Protein AF-A0A8X6KPI3-F1 (afdb_monomer_lite)

Organism: Trichonephila clavata (NCBI:txid2740835)

pLDDT: mean 84.25, std 20.78, range [33.62, 98.75]

Structure (mmCIF, N/CA/C/O backbone):
data_AF-A0A8X6KPI3-F1
#
_entry.id   AF-A0A8X6KPI3-F1
#
loop_
_atom_site.group_PDB
_atom_site.id
_atom_site.type_symbol
_atom_site.label_atom_id
_atom_site.label_alt_id
_atom_site.label_comp_id
_atom_site.label_asym_id
_atom_site.label_entity_id
_atom_site.label_seq_id
_atom_site.pdbx_PDB_ins_code
_atom_site.Cartn_x
_atom_site.Cartn_y
_atom_site.Cartn_z
_atom_site.occupancy
_atom_site.B_iso_or_equiv
_atom_site.auth_seq_id
_atom_site.auth_comp_id
_atom_site.auth_asym_id
_atom_site.auth_atom_id
_atom_site.pdbx_PDB_model_num
ATOM 1 N N . MET A 1 1 ? 4.712 2.694 -17.552 1.00 55.19 1 MET A N 1
ATOM 2 C CA . MET A 1 1 ? 3.983 1.913 -16.506 1.00 55.19 1 MET A CA 1
ATOM 3 C C . MET A 1 1 ? 4.615 0.531 -16.492 1.00 55.19 1 MET A C 1
ATOM 5 O O . MET A 1 1 ? 4.951 0.085 -17.579 1.00 55.19 1 MET A O 1
ATOM 9 N N . ILE A 1 2 ? 4.758 -0.143 -15.343 1.00 64.69 2 ILE A N 1
ATOM 10 C CA . ILE A 1 2 ? 5.457 -1.450 -15.260 1.00 64.69 2 ILE A CA 1
ATOM 11 C C . ILE A 1 2 ? 4.928 -2.502 -16.263 1.00 64.69 2 ILE A C 1
ATOM 13 O O . ILE A 1 2 ? 5.660 -3.370 -16.700 1.00 64.69 2 ILE A O 1
ATOM 17 N N . PHE A 1 3 ? 3.681 -2.359 -16.722 1.00 70.19 3 PHE A N 1
ATOM 18 C CA . PHE A 1 3 ? 3.018 -3.250 -17.684 1.00 70.19 3 PHE A CA 1
ATOM 19 C C . PHE A 1 3 ? 3.344 -3.013 -19.167 1.00 70.19 3 PHE A C 1
ATOM 21 O O . PHE A 1 3 ? 2.722 -3.638 -20.020 1.00 70.19 3 PHE A O 1
ATOM 28 N N . ARG A 1 4 ? 4.226 -2.062 -19.496 1.00 71.81 4 ARG A N 1
ATOM 29 C CA . ARG A 1 4 ? 4.525 -1.674 -20.888 1.00 71.81 4 ARG A CA 1
ATOM 30 C C . A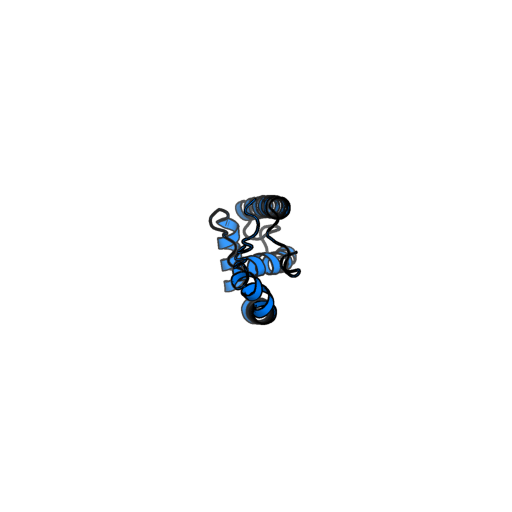RG A 1 4 ? 5.906 -2.114 -21.382 1.00 71.81 4 ARG A C 1
ATOM 32 O O . ARG A 1 4 ? 6.265 -1.719 -22.482 1.00 71.81 4 ARG A O 1
ATOM 39 N N . GLY A 1 5 ? 6.674 -2.859 -20.579 1.00 71.19 5 GLY A N 1
ATOM 40 C CA . GLY A 1 5 ? 8.071 -3.196 -20.905 1.00 71.19 5 GLY A CA 1
ATOM 41 C C . GLY A 1 5 ? 8.973 -1.961 -21.035 1.00 71.19 5 GLY A C 1
ATOM 42 O O . GLY A 1 5 ? 10.007 -1.991 -21.685 1.00 71.19 5 GLY A O 1
ATOM 43 N N . GLU A 1 6 ? 8.550 -0.822 -20.477 1.00 79.50 6 GLU A N 1
ATOM 44 C CA . GLU A 1 6 ? 9.385 0.377 -20.430 1.00 79.50 6 GLU A CA 1
ATOM 45 C C . GLU A 1 6 ? 10.448 0.190 -19.337 1.00 79.50 6 GLU A C 1
ATOM 47 O O . GLU A 1 6 ? 10.098 -0.282 -18.246 1.00 79.50 6 GLU A O 1
ATOM 52 N N . PRO A 1 7 ? 11.700 0.625 -19.563 1.00 80.56 7 PRO A N 1
ATOM 53 C CA . PRO A 1 7 ? 12.724 0.559 -18.534 1.00 80.56 7 PRO A CA 1
ATOM 54 C C . PRO A 1 7 ? 12.322 1.389 -17.300 1.00 80.56 7 PRO A C 1
ATOM 56 O O . PRO A 1 7 ? 11.541 2.347 -17.413 1.00 80.56 7 PRO A O 1
ATOM 59 N N . PRO A 1 8 ? 12.855 1.060 -16.108 1.00 82.44 8 PRO A N 1
ATOM 60 C CA . PRO A 1 8 ? 12.599 1.821 -14.892 1.00 82.44 8 PRO A CA 1
ATOM 61 C C . PRO A 1 8 ? 12.897 3.315 -15.067 1.00 82.44 8 PRO A C 1
ATOM 63 O O . PRO A 1 8 ? 13.972 3.710 -15.509 1.00 82.44 8 PRO A O 1
ATOM 66 N N . ASP A 1 9 ? 11.931 4.151 -14.690 1.00 88.31 9 ASP A N 1
ATOM 67 C CA . ASP A 1 9 ? 12.013 5.606 -14.813 1.00 88.31 9 ASP A CA 1
ATOM 68 C C . ASP A 1 9 ? 12.270 6.240 -13.430 1.00 88.31 9 ASP A C 1
ATOM 70 O O . ASP A 1 9 ? 11.384 6.176 -12.562 1.00 88.31 9 ASP A O 1
ATO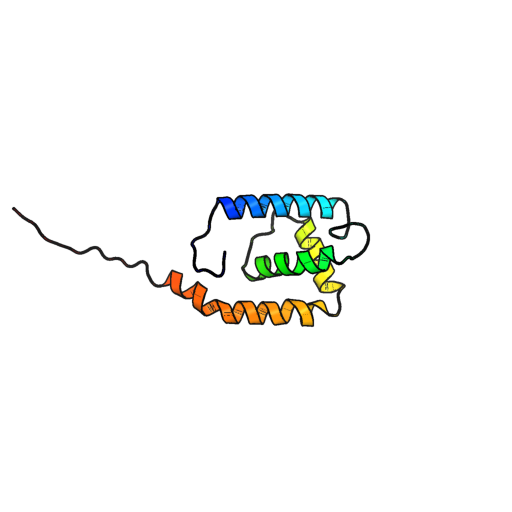M 74 N N . PRO A 1 10 ? 13.434 6.886 -13.211 1.00 90.19 10 PRO A N 1
ATOM 75 C CA . PRO A 1 10 ? 13.787 7.484 -11.922 1.00 90.19 10 PRO A CA 1
ATOM 76 C C . PRO A 1 10 ? 12.807 8.562 -11.442 1.00 90.19 10 PRO A C 1
ATOM 78 O O . PRO A 1 10 ? 12.601 8.723 -10.237 1.00 90.19 10 PRO A O 1
ATOM 81 N N . LEU A 1 11 ? 12.172 9.305 -12.358 1.00 92.38 11 LEU A N 1
ATOM 82 C CA . LEU A 1 11 ? 11.212 10.350 -11.992 1.00 92.38 11 LEU A CA 1
ATOM 83 C C . LEU A 1 11 ? 9.921 9.739 -11.444 1.00 92.38 11 LEU A C 1
ATOM 85 O O . LEU A 1 11 ? 9.373 10.221 -10.448 1.00 92.38 11 LEU A O 1
ATOM 89 N N . LYS A 1 12 ? 9.458 8.640 -12.053 1.00 90.88 12 LYS A N 1
ATOM 90 C CA . LYS A 1 12 ? 8.287 7.896 -11.568 1.00 90.88 12 LYS A CA 1
ATOM 91 C C . LYS A 1 12 ? 8.572 7.241 -10.219 1.00 90.88 12 LYS A C 1
ATOM 93 O O . LYS A 1 12 ? 7.714 7.284 -9.338 1.00 90.88 12 LYS A O 1
ATOM 98 N N . GLU A 1 13 ? 9.774 6.698 -10.032 1.00 91.25 13 GLU A N 1
ATOM 99 C CA . GLU A 1 13 ? 10.198 6.138 -8.746 1.00 91.25 13 GLU A CA 1
ATOM 100 C C . GLU A 1 13 ? 10.236 7.215 -7.651 1.00 91.25 13 GLU A C 1
ATOM 102 O O . GLU A 1 13 ? 9.699 7.008 -6.563 1.00 91.25 13 GLU A O 1
ATOM 107 N N . SER A 1 14 ? 10.810 8.388 -7.937 1.00 94.81 14 SER A N 1
ATOM 108 C CA . SER A 1 14 ? 10.842 9.512 -6.994 1.00 94.81 14 SER A CA 1
ATOM 109 C C . SER A 1 14 ? 9.431 9.964 -6.597 1.00 94.81 14 SER A C 1
ATOM 111 O O . SER A 1 14 ? 9.135 10.101 -5.408 1.00 94.81 14 SER A O 1
ATOM 113 N N . SER A 1 15 ? 8.522 10.104 -7.570 1.00 95.44 15 SER A N 1
ATOM 114 C CA . SER A 1 15 ? 7.119 10.430 -7.293 1.00 95.44 15 SER A CA 1
ATOM 115 C C . SER A 1 15 ? 6.446 9.369 -6.421 1.00 95.44 15 SER A C 1
ATOM 117 O O . SER A 1 15 ? 5.735 9.716 -5.480 1.00 95.44 15 SER A O 1
ATOM 119 N N . TYR A 1 16 ? 6.681 8.085 -6.700 1.00 95.06 16 TYR A N 1
ATOM 120 C CA . TYR A 1 16 ? 6.120 6.991 -5.910 1.00 95.06 16 TYR A CA 1
ATOM 121 C C . TYR A 1 16 ? 6.657 7.004 -4.474 1.00 95.06 16 TYR A C 1
ATOM 123 O O . TYR A 1 16 ? 5.876 6.922 -3.528 1.00 95.06 16 TYR A O 1
ATOM 131 N N . LYS A 1 17 ? 7.968 7.214 -4.288 1.00 96.38 17 LYS A N 1
ATOM 132 C CA . LYS A 1 17 ? 8.589 7.378 -2.964 1.00 96.38 17 LYS A CA 1
ATOM 133 C C . LYS A 1 17 ? 7.963 8.526 -2.172 1.00 96.38 17 LYS A C 1
ATOM 135 O O . LYS A 1 17 ? 7.675 8.339 -0.995 1.00 96.38 17 LYS A O 1
ATOM 140 N N . ASN A 1 18 ? 7.691 9.671 -2.796 1.00 97.56 18 ASN A N 1
ATOM 141 C CA . ASN A 1 18 ? 7.023 10.796 -2.127 1.00 97.56 18 ASN A CA 1
ATOM 142 C C . ASN A 1 18 ? 5.595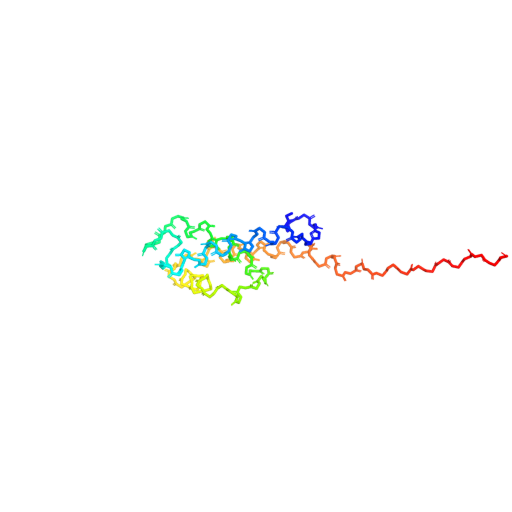 10.439 -1.674 1.00 97.56 18 ASN A C 1
ATOM 144 O O . ASN A 1 18 ? 5.174 10.805 -0.573 1.00 97.56 18 ASN A O 1
ATOM 148 N N . SER A 1 19 ? 4.853 9.678 -2.486 1.00 97.75 19 SER A N 1
ATOM 149 C CA . SER A 1 19 ? 3.541 9.154 -2.088 1.00 97.75 19 SER A CA 1
ATOM 150 C C . SER A 1 19 ? 3.647 8.170 -0.919 1.00 97.75 19 SER A C 1
ATOM 152 O O . SER A 1 19 ? 2.853 8.254 0.018 1.00 97.75 19 SER A O 1
ATOM 154 N N . LEU A 1 20 ? 4.652 7.286 -0.922 1.00 98.19 20 LEU A N 1
ATOM 155 C CA . LEU A 1 20 ? 4.911 6.374 0.196 1.00 98.19 20 LEU A CA 1
ATOM 156 C C . LEU A 1 20 ? 5.270 7.125 1.480 1.00 98.19 20 LEU A C 1
ATOM 158 O O . LEU A 1 20 ? 4.768 6.757 2.532 1.00 98.19 20 LEU A O 1
ATOM 162 N N . MET A 1 21 ? 6.059 8.202 1.413 1.00 98.25 21 MET A N 1
ATOM 163 C CA . MET A 1 21 ? 6.344 9.039 2.590 1.00 98.25 21 MET A CA 1
ATOM 164 C C . MET A 1 21 ? 5.066 9.650 3.179 1.00 98.25 21 MET A C 1
ATOM 166 O O . MET A 1 21 ? 4.907 9.700 4.395 1.00 98.25 21 MET A O 1
ATOM 170 N N . SER A 1 22 ? 4.132 10.076 2.324 1.00 97.88 22 SER A N 1
ATOM 171 C CA . SER A 1 22 ? 2.850 10.637 2.772 1.00 97.88 22 SER A CA 1
ATOM 172 C C . SER A 1 22 ? 1.976 9.584 3.469 1.00 97.88 22 SER A C 1
ATOM 174 O O . SER A 1 22 ? 1.371 9.852 4.511 1.00 97.88 22 SER A O 1
ATOM 176 N N . LEU A 1 23 ? 1.930 8.366 2.919 1.00 98.44 23 LEU A N 1
ATOM 177 C CA . LEU A 1 23 ? 1.230 7.235 3.533 1.00 98.44 23 LEU A CA 1
ATOM 178 C C . LEU A 1 23 ? 1.892 6.803 4.848 1.00 98.44 23 LEU A C 1
ATOM 180 O O . LEU A 1 23 ? 1.196 6.595 5.837 1.00 98.44 23 LEU A O 1
ATOM 184 N N . GLU A 1 24 ? 3.221 6.712 4.872 1.00 98.56 24 GLU A N 1
ATOM 185 C CA . GLU A 1 24 ? 4.006 6.379 6.062 1.00 98.56 24 GLU A CA 1
ATOM 186 C C . GLU A 1 24 ? 3.709 7.350 7.208 1.00 98.56 24 GLU A C 1
ATOM 188 O O . GLU A 1 24 ? 3.401 6.906 8.309 1.00 98.56 24 GLU A O 1
ATOM 193 N N . HIS A 1 25 ? 3.689 8.660 6.938 1.00 98.00 25 HIS A N 1
ATOM 194 C CA . HIS A 1 25 ? 3.333 9.668 7.940 1.00 98.00 25 HIS A CA 1
ATOM 195 C C . HIS A 1 25 ? 1.873 9.552 8.417 1.00 98.00 25 HIS A C 1
ATOM 197 O O . HIS A 1 25 ? 1.574 9.702 9.601 1.00 98.00 25 HIS A O 1
ATOM 203 N N . SER A 1 26 ? 0.943 9.232 7.514 1.00 97.56 26 SER A N 1
ATOM 204 C CA . SER A 1 26 ? -0.464 9.015 7.886 1.00 97.56 26 SER A CA 1
ATOM 205 C C . SER A 1 26 ? -0.623 7.817 8.835 1.00 97.56 26 SER A C 1
ATOM 207 O O . SER A 1 26 ? -1.398 7.886 9.793 1.00 97.56 26 SER A O 1
ATOM 209 N N . LEU A 1 27 ? 0.145 6.748 8.592 1.00 98.56 27 LEU A N 1
ATOM 210 C CA . LEU A 1 27 ? 0.151 5.505 9.372 1.00 98.56 27 LEU A CA 1
ATOM 211 C C . LEU A 1 27 ? 1.000 5.570 10.651 1.00 98.56 27 LEU A C 1
ATOM 213 O O . LEU A 1 27 ? 0.819 4.756 11.552 1.00 98.56 27 LEU A O 1
ATOM 217 N N . GLU A 1 28 ? 1.908 6.536 10.752 1.00 98.25 28 GLU A N 1
ATOM 218 C CA . GLU A 1 28 ? 2.583 6.883 12.005 1.00 98.25 28 GLU A CA 1
ATOM 219 C C . GLU A 1 28 ? 1.576 7.453 13.017 1.00 98.25 28 GLU A C 1
ATOM 221 O O . GLU A 1 28 ? 1.581 7.097 14.196 1.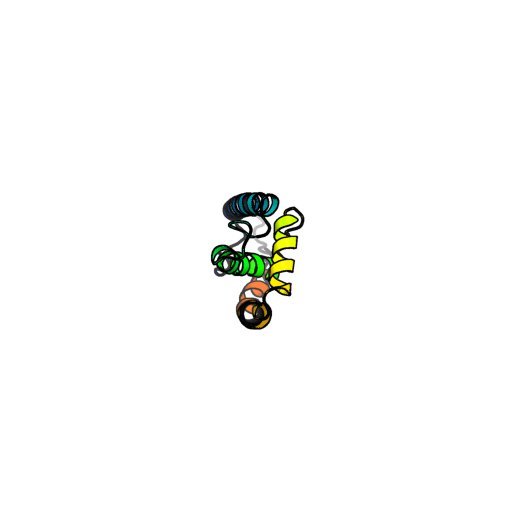00 98.25 28 GLU A O 1
ATOM 226 N N . MET A 1 29 ? 0.668 8.309 12.543 1.00 97.38 29 MET A N 1
ATOM 227 C CA . MET A 1 29 ? -0.327 8.984 13.380 1.00 97.38 29 MET A CA 1
ATOM 228 C C . MET A 1 29 ? -1.551 8.115 13.693 1.00 97.38 29 MET A C 1
ATOM 230 O O . MET A 1 29 ? -2.234 8.339 14.696 1.00 97.38 29 MET A O 1
ATOM 234 N N . ASN A 1 30 ? -1.874 7.156 12.823 1.00 97.69 30 ASN A N 1
ATOM 235 C CA . ASN A 1 30 ? -3.115 6.395 12.878 1.00 97.69 30 ASN A CA 1
ATOM 236 C C . ASN A 1 30 ? -2.917 4.923 12.494 1.00 97.69 30 ASN A C 1
ATOM 238 O O . ASN A 1 30 ? -2.101 4.606 11.638 1.00 97.69 30 ASN A O 1
ATOM 242 N N . PRO A 1 31 ? -3.717 3.996 13.047 1.00 97.38 31 PRO A N 1
ATOM 243 C CA . PRO A 1 31 ? -3.629 2.585 12.677 1.00 97.38 31 PRO A CA 1
ATOM 244 C C . PRO A 1 31 ? -4.081 2.282 11.234 1.00 97.38 31 PRO A C 1
ATOM 246 O O . PRO A 1 31 ? -3.697 1.247 10.691 1.00 97.38 31 PRO A O 1
ATOM 249 N N . TYR A 1 32 ? -4.883 3.145 10.616 1.00 98.50 32 TYR A N 1
ATOM 250 C CA . TYR A 1 32 ? -5.375 2.986 9.248 1.00 98.50 32 TYR A CA 1
ATOM 251 C C . TYR A 1 32 ? -5.106 4.250 8.438 1.00 98.50 32 TYR A C 1
ATOM 253 O O . TYR A 1 32 ? -4.902 5.329 8.999 1.00 98.50 32 TYR A O 1
ATOM 261 N N . ALA A 1 33 ? -5.136 4.126 7.113 1.00 97.69 33 ALA A N 1
ATOM 262 C CA . ALA A 1 33 ? -4.691 5.166 6.188 1.00 97.69 33 ALA A CA 1
ATOM 263 C C . ALA A 1 33 ? -5.439 6.502 6.350 1.00 97.69 33 ALA A C 1
ATOM 265 O O . ALA A 1 33 ? -4.882 7.557 6.057 1.00 97.69 33 ALA A O 1
ATOM 266 N N . ALA A 1 34 ? -6.687 6.463 6.828 1.00 97.00 34 ALA A N 1
ATOM 267 C CA . ALA A 1 34 ? -7.542 7.636 7.006 1.00 97.00 34 ALA A CA 1
ATOM 268 C C . ALA A 1 34 ? -8.040 7.830 8.453 1.00 97.00 34 ALA A C 1
ATOM 270 O O . ALA A 1 34 ? -9.029 8.529 8.673 1.00 97.00 34 ALA A O 1
ATOM 271 N N . GLY A 1 35 ? -7.388 7.218 9.451 1.00 96.94 35 GLY A N 1
ATOM 272 C CA . GLY A 1 35 ? -7.715 7.443 10.860 1.00 96.94 35 GLY A CA 1
ATOM 273 C C . GLY A 1 35 ? -7.733 6.185 11.726 1.00 96.94 35 GLY A C 1
ATOM 274 O O . GLY A 1 35 ? -7.044 5.199 11.482 1.00 96.94 35 GLY A O 1
ATOM 275 N N . LYS A 1 36 ? -8.536 6.223 12.792 1.00 97.94 36 LYS A N 1
ATOM 276 C CA . LYS A 1 36 ? -8.581 5.162 13.816 1.00 97.94 36 LYS A CA 1
ATOM 277 C C . LYS A 1 36 ? -9.336 3.902 13.396 1.00 97.94 36 LYS A C 1
ATOM 279 O O . LYS A 1 36 ? -9.238 2.889 14.084 1.00 97.94 36 LYS A O 1
ATOM 284 N N . HIS A 1 37 ? -10.083 3.960 12.301 1.00 97.81 37 HIS A N 1
ATOM 285 C CA . HIS A 1 37 ? -10.942 2.877 11.837 1.00 97.81 37 HIS A CA 1
ATOM 286 C C . HIS A 1 37 ? -10.609 2.510 10.397 1.00 97.81 37 HIS A C 1
ATOM 288 O O . HIS A 1 37 ? -10.186 3.368 9.626 1.00 97.81 37 HIS A O 1
ATOM 294 N N . LEU A 1 38 ? -10.837 1.244 10.055 1.00 98.00 38 LEU A N 1
ATOM 295 C CA . LEU A 1 38 ? -10.718 0.736 8.697 1.00 98.00 38 LEU A CA 1
ATOM 296 C C . LEU A 1 38 ? -11.709 1.455 7.772 1.00 98.00 38 LEU A C 1
ATOM 298 O O . LEU A 1 38 ? -12.889 1.591 8.104 1.00 98.00 38 LEU A O 1
ATOM 302 N N . THR A 1 39 ? -11.246 1.886 6.600 1.00 98.12 39 THR A N 1
ATOM 303 C CA . THR A 1 39 ? -12.069 2.602 5.615 1.00 98.12 39 THR A CA 1
ATOM 304 C C . THR A 1 39 ? -11.840 2.099 4.190 1.00 98.12 39 THR A C 1
ATOM 306 O O . THR A 1 39 ? -10.971 1.272 3.923 1.00 98.12 39 THR A O 1
ATOM 309 N N . LEU A 1 40 ? -12.586 2.661 3.231 1.00 98.00 40 LEU A N 1
ATOM 310 C CA . LEU A 1 40 ? -12.352 2.426 1.805 1.00 98.00 40 LEU A CA 1
ATOM 311 C C . LEU A 1 40 ? -10.953 2.864 1.337 1.00 98.00 40 LEU A C 1
ATOM 313 O O . LEU A 1 40 ? -10.430 2.296 0.378 1.00 98.00 40 LEU A O 1
ATOM 317 N N . ALA A 1 41 ? -10.329 3.827 2.025 1.00 98.06 41 ALA A N 1
ATOM 318 C CA . ALA A 1 41 ? -8.966 4.245 1.714 1.00 98.06 41 ALA A CA 1
ATOM 319 C C . ALA A 1 41 ? -7.978 3.085 1.894 1.00 98.06 41 ALA A C 1
ATOM 321 O O . ALA A 1 41 ? -7.134 2.864 1.029 1.00 98.06 41 ALA A O 1
ATOM 322 N N . ASP A 1 42 ? -8.131 2.291 2.957 1.00 98.44 42 ASP A N 1
ATOM 323 C CA . ASP A 1 42 ? -7.260 1.150 3.228 1.00 98.44 42 ASP A CA 1
ATOM 324 C C . ASP A 1 42 ? -7.368 0.083 2.139 1.00 98.44 42 ASP A C 1
ATOM 326 O O . ASP A 1 42 ? -6.350 -0.379 1.628 1.00 98.44 42 ASP A O 1
ATOM 330 N N . PHE A 1 43 ? -8.592 -0.255 1.723 1.00 97.81 43 PHE A N 1
ATOM 331 C CA . PHE A 1 43 ? -8.824 -1.231 0.655 1.00 97.81 43 PHE A CA 1
ATOM 332 C C . PHE A 1 43 ? -8.240 -0.778 -0.690 1.00 97.81 43 PHE A C 1
ATOM 334 O O . PHE A 1 43 ? -7.631 -1.572 -1.402 1.00 97.81 43 PHE A O 1
ATOM 341 N N . SER A 1 44 ? -8.381 0.506 -1.028 1.00 97.94 44 SER A N 1
ATOM 342 C CA . SER A 1 44 ? -7.829 1.064 -2.268 1.00 97.94 44 SER A CA 1
ATOM 343 C C . SER A 1 44 ? -6.295 1.062 -2.267 1.00 97.94 44 SER A C 1
ATOM 345 O O . SER A 1 44 ? -5.643 0.651 -3.232 1.00 97.94 44 SER A O 1
ATOM 347 N N . ILE A 1 45 ? -5.690 1.487 -1.158 1.00 98.25 45 ILE A N 1
ATOM 348 C CA . ILE A 1 45 ? -4.236 1.620 -1.051 1.00 98.25 45 ILE A CA 1
ATOM 349 C C . ILE A 1 45 ? -3.575 0.242 -0.925 1.00 98.25 45 ILE A C 1
ATOM 351 O O . ILE A 1 45 ? -2.525 0.020 -1.529 1.00 98.25 45 ILE A O 1
ATOM 355 N N . VAL A 1 46 ? -4.178 -0.713 -0.204 1.00 97.88 46 VAL A N 1
ATOM 356 C CA . VAL A 1 46 ? -3.551 -2.024 0.034 1.00 97.88 46 VAL A CA 1
ATOM 357 C C . VAL A 1 46 ? -3.411 -2.833 -1.250 1.00 97.88 46 VAL A C 1
ATOM 359 O O . VAL A 1 46 ? -2.410 -3.529 -1.409 1.00 97.88 46 VAL A O 1
ATOM 362 N N . ALA A 1 47 ? -4.333 -2.683 -2.204 1.00 96.25 47 ALA A N 1
ATOM 363 C CA . ALA A 1 47 ? -4.205 -3.278 -3.533 1.00 96.25 47 ALA A CA 1
ATOM 364 C C . ALA A 1 47 ? -2.931 -2.789 -4.250 1.00 96.25 47 ALA A C 1
ATOM 366 O O . ALA A 1 47 ? -2.173 -3.585 -4.799 1.00 96.25 47 ALA A O 1
ATOM 367 N N . ASN A 1 48 ? -2.630 -1.489 -4.163 1.00 95.19 48 ASN A N 1
ATOM 368 C CA . ASN A 1 48 ? -1.436 -0.897 -4.776 1.00 95.19 48 ASN A CA 1
ATOM 369 C C . ASN A 1 48 ? -0.139 -1.293 -4.053 1.00 95.19 48 ASN A C 1
ATOM 371 O O . ASN A 1 48 ? 0.855 -1.628 -4.696 1.00 95.19 48 ASN A O 1
ATOM 375 N N . ILE A 1 49 ? -0.134 -1.269 -2.717 1.00 97.81 49 ILE A N 1
ATOM 376 C CA . ILE A 1 49 ? 1.052 -1.626 -1.923 1.00 97.81 49 ILE A CA 1
ATOM 377 C C . ILE A 1 49 ? 1.366 -3.122 -2.039 1.00 97.81 49 ILE A C 1
ATOM 379 O O . ILE A 1 49 ? 2.526 -3.487 -2.209 1.00 97.81 49 ILE A O 1
ATOM 383 N N . SER A 1 50 ? 0.348 -3.987 -2.005 1.00 96.62 50 SER A N 1
ATOM 384 C CA . SER A 1 50 ? 0.540 -5.433 -2.187 1.00 96.62 50 SER A CA 1
ATOM 385 C C . SER A 1 50 ? 1.015 -5.782 -3.595 1.00 96.62 50 SER A C 1
ATOM 387 O O . SER A 1 50 ? 1.870 -6.651 -3.734 1.00 96.62 50 SER A O 1
ATOM 389 N N . LEU A 1 51 ? 0.556 -5.069 -4.630 1.00 93.88 51 LEU A N 1
ATOM 390 C CA . LEU A 1 51 ? 1.099 -5.208 -5.981 1.00 93.88 51 LEU A CA 1
ATOM 391 C C . LEU A 1 51 ? 2.601 -4.902 -6.015 1.00 93.88 51 LEU A C 1
ATOM 393 O O . LEU A 1 51 ? 3.380 -5.709 -6.514 1.00 93.88 51 LEU A O 1
ATOM 397 N N . ALA A 1 52 ? 3.025 -3.773 -5.448 1.00 93.44 52 ALA A N 1
ATOM 398 C CA . ALA A 1 52 ? 4.442 -3.427 -5.376 1.00 93.44 52 ALA A CA 1
ATOM 399 C C . ALA A 1 52 ? 5.256 -4.457 -4.561 1.00 93.44 52 ALA A C 1
ATOM 401 O O . ALA A 1 52 ? 6.348 -4.838 -4.978 1.00 93.44 52 ALA A O 1
ATOM 402 N N . GLU A 1 53 ? 4.712 -4.970 -3.451 1.00 94.38 53 GLU A N 1
ATOM 403 C CA . GLU A 1 53 ? 5.321 -6.057 -2.666 1.00 94.38 53 GLU A CA 1
ATOM 404 C C . GLU A 1 53 ? 5.462 -7.346 -3.493 1.00 94.38 53 GLU A C 1
ATOM 406 O O . GLU A 1 53 ? 6.516 -7.980 -3.475 1.00 94.38 53 GLU A O 1
ATOM 411 N N . ALA A 1 54 ? 4.444 -7.711 -4.277 1.00 91.38 54 ALA A N 1
ATOM 412 C CA . ALA A 1 54 ? 4.482 -8.888 -5.140 1.00 91.38 54 ALA A CA 1
ATOM 413 C C . ALA A 1 54 ? 5.570 -8.786 -6.222 1.00 91.38 54 ALA A C 1
ATOM 415 O O . ALA A 1 54 ? 6.115 -9.815 -6.623 1.00 91.38 54 ALA A O 1
ATOM 416 N N . TYR A 1 55 ? 5.932 -7.575 -6.650 1.00 87.44 55 TYR A N 1
ATOM 417 C CA . TYR A 1 55 ? 7.067 -7.298 -7.540 1.00 87.44 55 TYR A CA 1
ATOM 418 C C . TYR A 1 55 ? 8.360 -6.929 -6.785 1.00 87.44 55 TYR A C 1
ATOM 420 O O . TYR A 1 55 ? 9.263 -6.326 -7.356 1.00 87.44 55 TYR A O 1
ATOM 428 N N . ASN A 1 56 ? 8.483 -7.335 -5.517 1.00 89.00 56 ASN A N 1
ATOM 429 C CA . ASN A 1 56 ? 9.685 -7.196 -4.688 1.00 89.00 56 ASN A CA 1
ATOM 430 C C . ASN A 1 56 ? 10.141 -5.744 -4.438 1.00 89.00 56 ASN A C 1
ATOM 432 O O . ASN A 1 56 ? 11.328 -5.501 -4.206 1.00 89.00 56 ASN A O 1
ATOM 436 N N . TYR A 1 57 ? 9.228 -4.766 -4.449 1.00 92.25 57 TYR A N 1
ATOM 437 C CA . TYR A 1 57 ? 9.577 -3.400 -4.059 1.00 92.25 57 TYR A CA 1
ATOM 438 C C . TYR A 1 57 ? 10.042 -3.351 -2.595 1.00 92.25 57 TYR A C 1
ATOM 440 O O . TYR A 1 57 ? 9.422 -3.924 -1.695 1.00 92.25 57 TYR A O 1
ATOM 448 N N . ASN A 1 58 ? 11.143 -2.644 -2.339 1.00 93.44 58 ASN A N 1
ATOM 449 C CA . ASN A 1 58 ? 11.758 -2.599 -1.019 1.00 93.44 58 ASN A CA 1
ATOM 450 C C . ASN A 1 58 ? 11.092 -1.555 -0.106 1.00 93.44 58 ASN A C 1
ATOM 452 O O . ASN A 1 58 ? 11.358 -0.356 -0.203 1.00 93.44 58 ASN A O 1
ATOM 456 N N . PHE A 1 59 ? 10.292 -2.029 0.852 1.00 96.75 59 PHE A N 1
ATOM 457 C CA . PHE A 1 59 ? 9.636 -1.195 1.864 1.00 96.75 59 PHE A CA 1
ATOM 458 C C . PHE A 1 59 ? 10.422 -1.030 3.173 1.00 96.75 59 PHE A C 1
ATOM 460 O O . PHE A 1 59 ? 9.875 -0.521 4.147 1.00 96.75 59 PHE A O 1
ATOM 467 N N . LYS A 1 60 ? 11.706 -1.414 3.238 1.00 95.62 60 LYS A N 1
ATOM 468 C CA . LYS A 1 60 ? 12.507 -1.367 4.481 1.00 95.62 60 LYS A CA 1
ATOM 469 C C . LYS A 1 60 ? 12.507 0.007 5.166 1.00 95.62 60 LYS A C 1
ATOM 471 O O . LYS A 1 60 ? 12.598 0.075 6.388 1.00 95.62 60 LYS A O 1
ATOM 476 N N . HIS A 1 61 ? 12.401 1.085 4.392 1.00 96.62 61 HIS A N 1
ATOM 477 C CA . HIS A 1 61 ? 12.368 2.463 4.893 1.00 96.62 61 HIS A CA 1
ATOM 478 C C . HIS A 1 61 ? 10.971 2.944 5.328 1.00 96.62 61 HIS A C 1
ATOM 480 O O . HIS A 1 61 ? 10.843 4.085 5.756 1.00 96.62 61 HIS A O 1
ATOM 486 N N . PHE A 1 62 ? 9.949 2.089 5.236 1.00 98.38 62 PHE A N 1
ATOM 487 C CA . PHE A 1 62 ? 8.548 2.404 5.523 1.00 98.38 62 PHE A CA 1
ATOM 488 C C . PHE A 1 62 ? 7.947 1.398 6.531 1.00 98.38 62 PHE A C 1
ATOM 490 O O . PHE A 1 62 ? 7.121 0.546 6.174 1.00 98.38 62 PHE A O 1
ATOM 497 N N . PRO A 1 63 ? 8.422 1.399 7.792 1.00 98.44 63 PRO A N 1
ATOM 498 C CA . PRO A 1 63 ? 8.006 0.426 8.800 1.00 98.44 63 PRO A CA 1
ATOM 499 C C . PRO A 1 63 ? 6.512 0.486 9.149 1.00 98.44 63 PRO A C 1
ATOM 501 O O . PRO A 1 63 ? 5.926 -0.568 9.422 1.00 98.44 63 PRO A O 1
ATOM 504 N N . ASN A 1 64 ? 5.878 1.663 9.120 1.00 98.62 64 ASN A N 1
ATOM 505 C CA . ASN A 1 64 ? 4.451 1.792 9.414 1.00 98.62 64 ASN A CA 1
ATOM 506 C C . ASN A 1 64 ? 3.602 1.201 8.286 1.00 98.62 64 ASN A C 1
ATOM 508 O O . ASN A 1 64 ? 2.665 0.454 8.574 1.00 98.62 64 ASN A O 1
ATOM 512 N N . ILE A 1 65 ? 3.989 1.407 7.021 1.00 98.75 65 ILE A N 1
ATOM 513 C CA . ILE A 1 65 ? 3.384 0.714 5.871 1.00 98.75 65 ILE A CA 1
ATOM 514 C C . ILE A 1 65 ? 3.505 -0.805 6.027 1.00 98.75 65 ILE A C 1
ATOM 516 O O . ILE A 1 65 ? 2.510 -1.512 5.876 1.00 98.75 65 ILE A O 1
ATOM 520 N N . MET A 1 66 ? 4.6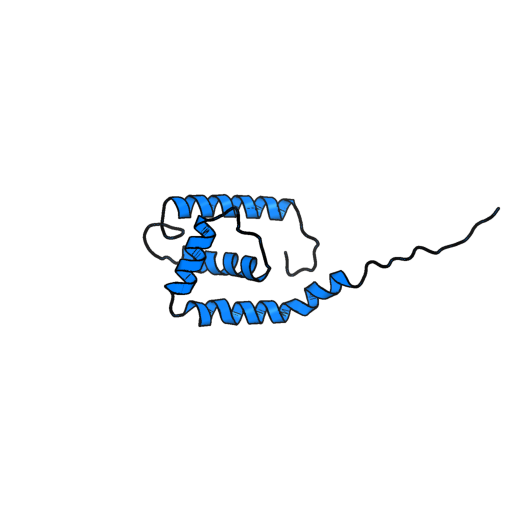86 -1.331 6.374 1.00 98.44 66 MET A N 1
ATOM 521 C CA . MET A 1 66 ? 4.863 -2.780 6.562 1.00 98.44 66 MET A CA 1
ATOM 522 C C . MET A 1 66 ? 4.000 -3.335 7.706 1.00 98.44 66 MET A C 1
ATOM 524 O O . MET A 1 66 ? 3.456 -4.438 7.607 1.00 98.44 66 MET A O 1
ATOM 528 N N . SER A 1 67 ? 3.872 -2.588 8.804 1.00 98.38 67 SER A N 1
ATOM 529 C CA . SER A 1 67 ? 3.025 -2.962 9.941 1.00 98.38 67 SER A CA 1
ATOM 530 C C . SER A 1 67 ? 1.541 -2.964 9.566 1.00 98.38 67 SER A C 1
ATOM 532 O O . SER A 1 67 ? 0.835 -3.938 9.832 1.00 98.38 67 SER A O 1
ATOM 534 N N . TRP A 1 68 ? 1.085 -1.914 8.882 1.00 98.62 68 TRP A N 1
ATOM 535 C CA . TRP A 1 68 ? -0.278 -1.774 8.375 1.00 98.62 68 TRP A CA 1
ATOM 536 C C . TRP A 1 68 ? -0.629 -2.853 7.343 1.00 98.62 68 TRP A C 1
ATOM 538 O O . TRP A 1 68 ? -1.677 -3.485 7.455 1.00 98.62 68 TRP A O 1
ATOM 548 N N . LEU A 1 69 ? 0.269 -3.161 6.403 1.00 98.38 69 LEU A N 1
ATOM 549 C CA . LEU A 1 69 ? 0.061 -4.229 5.423 1.00 98.38 69 LEU A CA 1
ATOM 550 C C . LEU A 1 69 ? -0.120 -5.590 6.109 1.00 98.38 69 LEU A C 1
ATOM 552 O O . LEU A 1 69 ? -1.035 -6.341 5.773 1.00 98.38 69 LEU A O 1
ATOM 556 N N . ARG A 1 70 ? 0.719 -5.900 7.107 1.00 98.12 70 ARG A N 1
ATOM 557 C CA . ARG A 1 70 ? 0.599 -7.131 7.904 1.00 98.12 70 ARG A CA 1
ATOM 558 C C . ARG A 1 70 ? -0.714 -7.174 8.681 1.00 98.12 70 ARG A C 1
ATOM 560 O O . ARG A 1 70 ? -1.355 -8.220 8.715 1.00 98.12 70 ARG A O 1
ATOM 567 N N . ARG A 1 71 ? -1.115 -6.044 9.271 1.00 98.00 71 ARG A N 1
ATOM 568 C CA . ARG A 1 71 ? -2.396 -5.900 9.968 1.00 98.00 71 ARG A CA 1
ATOM 569 C C . ARG A 1 71 ? -3.549 -6.259 9.037 1.00 98.00 71 ARG A C 1
ATOM 571 O O . ARG A 1 71 ? -4.292 -7.181 9.357 1.00 98.00 71 ARG A O 1
ATOM 578 N N . LEU A 1 72 ? -3.642 -5.622 7.870 1.00 98.12 72 LEU A N 1
ATOM 579 C CA . LEU A 1 72 ? -4.724 -5.879 6.915 1.00 98.12 72 LEU A CA 1
ATOM 580 C C . LEU A 1 72 ? -4.745 -7.330 6.423 1.00 98.12 72 LEU A C 1
ATOM 582 O O . LEU A 1 72 ? -5.818 -7.921 6.347 1.00 98.12 72 LEU A O 1
ATOM 586 N N . LYS A 1 73 ? -3.576 -7.934 6.166 1.00 97.44 73 LYS A N 1
ATOM 587 C CA . LYS A 1 73 ? -3.459 -9.366 5.834 1.00 97.44 73 LYS A CA 1
ATOM 588 C C . LYS A 1 73 ? -4.032 -10.280 6.923 1.00 97.44 73 LYS A C 1
ATOM 590 O O . LYS A 1 73 ? -4.575 -11.330 6.601 1.00 97.44 73 LYS A O 1
ATOM 595 N N . SER A 1 74 ? -3.888 -9.902 8.196 1.00 97.19 74 SER A N 1
ATOM 596 C CA . SER A 1 74 ? -4.339 -10.706 9.341 1.00 97.19 74 SER A CA 1
ATOM 597 C C . SER A 1 74 ? -5.780 -10.438 9.782 1.00 97.19 74 SER A C 1
ATOM 599 O O . SER A 1 74 ? -6.479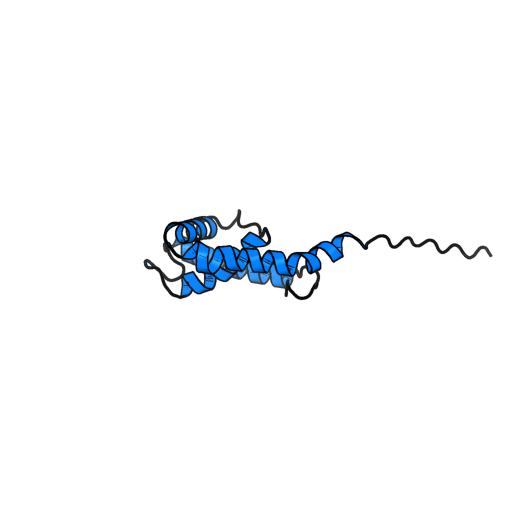 -11.369 10.170 1.00 97.19 74 SER A O 1
ATOM 601 N N . GLU A 1 75 ? -6.226 -9.182 9.750 1.00 96.25 75 GLU A N 1
ATOM 602 C CA . GLU A 1 75 ? -7.527 -8.765 10.286 1.00 96.25 75 GLU A CA 1
ATOM 603 C C . GLU A 1 75 ? -8.668 -8.999 9.297 1.00 96.25 75 GLU A C 1
ATOM 605 O O . GLU A 1 75 ? -9.802 -9.227 9.714 1.00 96.25 75 GLU A O 1
ATOM 610 N N . LEU A 1 76 ? -8.392 -8.930 7.991 1.00 96.50 76 LEU A N 1
ATOM 611 C CA . LEU A 1 76 ? -9.407 -9.070 6.955 1.00 96.50 76 LEU A CA 1
ATOM 612 C C . LEU A 1 76 ? -9.544 -10.550 6.564 1.00 96.50 76 LEU A C 1
ATOM 614 O O . LEU A 1 76 ? -8.708 -11.055 5.810 1.00 96.50 76 LEU A O 1
ATOM 618 N N . PRO A 1 77 ? -10.612 -11.254 6.987 1.00 96.94 77 PRO A N 1
ATOM 619 C CA . PRO A 1 77 ? -10.753 -12.690 6.729 1.00 96.94 77 PRO A CA 1
ATOM 620 C C . PRO A 1 77 ? -10.821 -13.020 5.230 1.00 96.94 77 PRO A C 1
ATOM 622 O O . PRO A 1 77 ? -10.465 -14.118 4.815 1.00 96.94 77 PRO A O 1
ATOM 625 N N . PHE A 1 78 ? -11.241 -12.053 4.412 1.00 95.88 78 PHE A N 1
ATOM 626 C CA . PHE A 1 78 ? -11.364 -12.173 2.962 1.00 95.88 78 PHE A CA 1
ATOM 627 C C . PHE A 1 78 ? -10.115 -11.725 2.186 1.00 95.88 78 PHE A C 1
ATOM 629 O O . PHE A 1 78 ? -10.092 -11.883 0.968 1.00 95.88 78 PHE A O 1
ATOM 636 N N . TYR A 1 79 ? -9.074 -11.175 2.834 1.00 97.50 79 TYR A N 1
ATOM 637 C CA . TYR A 1 79 ? -7.908 -10.596 2.139 1.00 97.50 79 TYR A CA 1
ATOM 638 C C . TYR A 1 79 ? -7.284 -11.561 1.134 1.00 97.50 79 TYR A C 1
ATOM 640 O O . TYR A 1 79 ? -6.979 -11.195 -0.003 1.00 97.50 79 TYR A O 1
ATOM 648 N N . ARG A 1 80 ? -7.115 -12.814 1.563 1.00 96.94 80 ARG A N 1
ATOM 649 C CA . ARG A 1 80 ? -6.501 -13.850 0.742 1.00 96.94 80 ARG A CA 1
ATOM 650 C C . ARG A 1 80 ? -7.313 -14.135 -0.520 1.00 96.94 80 ARG A C 1
ATOM 652 O O . ARG A 1 80 ? -6.743 -14.266 -1.597 1.00 96.94 80 ARG A O 1
ATOM 659 N N . GLU A 1 81 ? -8.631 -14.225 -0.380 1.00 96.81 81 GLU A N 1
ATOM 660 C CA . GLU A 1 81 ? -9.542 -14.543 -1.479 1.00 96.81 81 GLU A CA 1
ATOM 661 C C . GLU A 1 81 ? -9.638 -13.400 -2.489 1.00 96.81 81 GLU A C 1
ATOM 663 O O . GLU A 1 81 ? -9.535 -13.640 -3.688 1.00 96.81 81 GLU A O 1
ATOM 668 N N . ILE A 1 82 ? -9.798 -12.161 -2.015 1.00 95.31 82 ILE A N 1
ATOM 669 C CA . ILE A 1 82 ? -10.125 -11.037 -2.903 1.00 95.31 82 ILE A CA 1
ATOM 670 C C . ILE A 1 82 ? -8.904 -10.258 -3.396 1.00 95.31 82 ILE A C 1
ATOM 672 O O . ILE A 1 82 ? -9.003 -9.576 -4.412 1.00 95.31 82 ILE A O 1
ATOM 676 N N . ASN A 1 83 ? -7.771 -10.328 -2.689 1.00 96.00 83 ASN A N 1
ATOM 677 C CA . ASN A 1 83 ? -6.570 -9.566 -3.031 1.00 96.00 83 ASN A CA 1
ATOM 678 C C . ASN A 1 83 ? -5.369 -10.476 -3.309 1.00 96.00 83 ASN A C 1
ATOM 680 O O . ASN A 1 83 ? -4.804 -10.405 -4.393 1.00 96.00 83 ASN A O 1
ATOM 684 N N . GLU A 1 84 ? -4.984 -11.355 -2.377 1.00 95.56 84 GLU A N 1
ATOM 685 C CA . GLU A 1 84 ? -3.742 -12.139 -2.510 1.00 95.56 84 GLU A CA 1
ATOM 686 C C . GLU A 1 84 ? -3.779 -13.137 -3.678 1.00 95.56 84 GLU A C 1
ATOM 688 O O . GLU A 1 84 ? -2.885 -13.126 -4.521 1.00 95.56 84 GLU A O 1
ATOM 693 N N . ILE A 1 85 ? -4.808 -13.988 -3.761 1.00 95.94 85 ILE A N 1
ATOM 694 C CA . ILE A 1 85 ? -4.913 -15.002 -4.822 1.00 95.94 85 ILE A CA 1
ATOM 695 C C . ILE A 1 85 ? -5.011 -14.350 -6.213 1.00 95.94 85 ILE A C 1
ATOM 697 O O . ILE A 1 85 ? -4.205 -14.714 -7.075 1.00 95.94 85 ILE A O 1
ATOM 701 N N . PRO A 1 86 ? -5.911 -13.374 -6.459 1.00 94.81 86 PRO A N 1
ATOM 702 C CA . PRO A 1 86 ? -5.991 -12.703 -7.755 1.00 94.81 86 PRO A CA 1
ATOM 703 C C . PRO A 1 86 ? -4.707 -11.956 -8.116 1.00 94.81 86 PRO A C 1
ATOM 705 O O . PRO A 1 86 ? -4.296 -11.977 -9.274 1.00 94.81 86 PRO A O 1
ATOM 708 N N . LEU A 1 87 ? -4.025 -11.347 -7.140 1.00 94.12 87 LEU A N 1
ATOM 709 C CA . LEU A 1 87 ? -2.742 -10.687 -7.369 1.00 94.12 87 LEU A CA 1
ATOM 710 C C . LEU A 1 87 ? -1.650 -11.680 -7.784 1.00 94.12 87 LEU A C 1
ATOM 712 O O . LEU A 1 87 ? -0.882 -11.396 -8.701 1.00 94.12 87 LEU A O 1
ATOM 716 N N . MET A 1 88 ? -1.578 -12.851 -7.148 1.00 92.69 88 MET A N 1
ATOM 717 C CA . MET A 1 88 ? -0.607 -13.883 -7.526 1.00 92.69 88 MET A CA 1
ATOM 718 C C . MET A 1 88 ? -0.910 -14.470 -8.905 1.00 92.69 88 MET A C 1
ATOM 720 O O . MET A 1 88 ? 0.014 -14.705 -9.685 1.00 92.69 88 MET A O 1
ATOM 724 N N . GLN A 1 89 ? -2.191 -14.646 -9.242 1.00 91.88 89 GLN A N 1
ATOM 725 C CA . GLN A 1 89 ? -2.604 -15.000 -10.600 1.00 91.88 89 GLN A CA 1
ATOM 726 C C . GLN A 1 89 ? -2.155 -13.923 -11.589 1.00 91.88 89 GLN A C 1
ATOM 728 O O . GLN A 1 89 ? -1.489 -14.236 -12.569 1.00 91.88 89 GLN A O 1
ATOM 733 N N . PHE A 1 90 ? -2.448 -12.653 -11.309 1.00 88.31 90 PHE A N 1
ATOM 734 C CA . PHE A 1 90 ? -2.040 -11.526 -12.142 1.00 88.31 90 PHE A CA 1
ATOM 735 C C . PHE A 1 90 ? -0.517 -11.476 -12.339 1.00 88.31 90 PHE A C 1
ATOM 737 O O . PHE A 1 90 ? -0.050 -11.394 -13.473 1.00 88.31 90 PHE A O 1
ATOM 744 N N . LYS A 1 91 ? 0.274 -11.639 -11.270 1.00 86.19 91 LYS A N 1
ATOM 745 C CA . LYS A 1 91 ? 1.739 -11.735 -11.353 1.00 86.19 91 LYS A CA 1
ATOM 746 C C . LYS A 1 91 ? 2.188 -12.877 -12.271 1.00 86.19 91 LYS A C 1
ATOM 748 O O . LYS A 1 91 ? 3.096 -12.683 -13.073 1.00 86.19 91 LYS A O 1
ATOM 753 N N . PHE A 1 92 ? 1.560 -14.052 -12.173 1.00 85.50 92 PHE A N 1
ATOM 754 C CA . PHE A 1 92 ? 1.861 -15.195 -13.041 1.00 85.50 92 PHE A CA 1
ATOM 755 C C . PHE A 1 92 ? 1.575 -14.888 -14.519 1.00 85.50 92 PHE A C 1
ATOM 757 O O . PHE A 1 92 ? 2.420 -15.166 -15.364 1.00 85.50 92 PHE A O 1
ATOM 764 N N . TRP A 1 93 ? 0.436 -14.259 -14.828 1.00 80.06 93 TRP A N 1
ATOM 765 C CA . TRP A 1 93 ? 0.069 -13.871 -16.197 1.00 80.06 93 TRP A CA 1
ATOM 766 C C . TRP A 1 93 ? 1.064 -12.899 -16.842 1.00 80.06 93 TRP A C 1
ATOM 768 O O . TRP A 1 93 ? 1.300 -12.976 -18.044 1.00 80.06 93 TRP A O 1
ATOM 778 N N . TYR A 1 94 ? 1.667 -12.010 -16.052 1.00 73.69 94 TYR A N 1
ATOM 779 C CA . TYR A 1 94 ? 2.630 -11.018 -16.540 1.00 73.69 94 TYR A CA 1
ATOM 780 C C . TYR A 1 94 ? 4.094 -11.478 -16.485 1.00 73.69 94 TYR A C 1
ATOM 782 O O . TYR A 1 94 ? 4.961 -10.776 -16.998 1.00 73.69 94 TYR A O 1
ATOM 790 N N . ARG A 1 95 ? 4.386 -12.655 -15.913 1.00 68.31 95 ARG A N 1
ATOM 791 C CA . ARG A 1 95 ? 5.746 -13.212 -15.829 1.00 68.31 95 ARG A CA 1
ATOM 792 C C . ARG A 1 95 ? 6.460 -13.331 -17.190 1.00 68.31 95 ARG A C 1
ATOM 794 O O . ARG A 1 95 ? 7.608 -12.900 -17.254 1.00 68.31 95 ARG A O 1
ATOM 801 N N . PRO A 1 96 ? 5.822 -13.820 -18.275 1.00 61.12 96 PRO A N 1
ATOM 802 C CA . PRO A 1 96 ? 6.496 -13.975 -19.566 1.00 61.12 96 PRO A CA 1
ATOM 803 C C . PRO A 1 96 ? 6.964 -12.652 -20.181 1.00 61.12 96 PRO A C 1
ATOM 805 O O . PRO A 1 96 ? 7.874 -12.664 -20.990 1.00 61.12 96 PRO A O 1
ATOM 808 N N . PHE A 1 97 ? 6.372 -11.514 -19.807 1.00 57.97 97 PHE A N 1
ATOM 809 C CA . PHE A 1 97 ? 6.782 -10.201 -20.315 1.00 57.97 97 PHE A CA 1
ATOM 810 C C . PHE A 1 97 ? 7.973 -9.597 -19.562 1.00 57.97 97 PHE A C 1
ATOM 812 O O . PHE A 1 97 ? 8.517 -8.608 -20.027 1.00 57.97 97 PHE A O 1
ATOM 819 N N . MET A 1 98 ? 8.350 -10.153 -18.406 1.00 59.38 98 MET A N 1
ATOM 820 C CA . MET A 1 98 ? 9.434 -9.627 -17.565 1.00 59.38 98 MET A CA 1
ATOM 821 C C . MET A 1 98 ? 10.735 -10.430 -17.705 1.00 59.38 98 MET A C 1
ATOM 823 O O . MET A 1 98 ? 11.799 -9.871 -17.501 1.00 59.38 98 MET A O 1
ATOM 827 N N . GLU A 1 99 ? 10.661 -11.724 -18.041 1.00 56.41 99 GLU A N 1
ATOM 828 C CA . GLU A 1 99 ? 11.844 -12.585 -18.256 1.00 56.41 99 GLU A CA 1
ATOM 829 C C . GLU A 1 99 ? 12.402 -12.488 -19.697 1.00 56.41 99 GLU A C 1
ATOM 831 O O . GLU A 1 99 ? 13.477 -13.008 -19.964 1.00 56.41 99 GLU A O 1
ATOM 836 N N . LEU A 1 100 ? 11.709 -11.806 -20.623 1.00 50.84 100 LEU A N 1
ATOM 837 C CA . LEU A 1 100 ? 12.206 -11.557 -21.990 1.00 50.84 100 LEU A CA 1
ATOM 838 C C . LEU A 1 100 ? 13.307 -10.485 -22.052 1.00 50.84 100 LEU A C 1
ATOM 840 O O . LEU A 1 100 ? 14.068 -10.465 -23.013 1.00 50.84 100 LEU A O 1
ATOM 844 N N . ASP A 1 101 ? 13.407 -9.622 -21.038 1.00 46.75 101 ASP A N 1
ATOM 845 C CA . ASP A 1 101 ? 14.387 -8.528 -21.013 1.00 46.75 101 ASP A CA 1
ATOM 846 C C . ASP A 1 101 ? 15.765 -8.971 -20.474 1.00 46.75 101 ASP A C 1
ATOM 848 O O . ASP A 1 101 ? 16.741 -8.234 -20.615 1.00 46.75 101 ASP A O 1
ATOM 852 N N . ASP A 1 102 ? 15.867 -10.172 -19.886 1.00 44.25 102 ASP A N 1
ATOM 853 C CA . ASP A 1 102 ? 17.116 -10.696 -19.314 1.00 44.25 102 ASP A CA 1
ATOM 854 C C . ASP A 1 102 ? 17.933 -11.560 -20.308 1.00 44.25 102 ASP A C 1
ATOM 856 O O . ASP A 1 102 ? 19.097 -11.852 -20.030 1.00 44.25 102 ASP A O 1
ATOM 860 N N . GLU A 1 103 ? 17.377 -11.953 -21.468 1.00 41.31 103 GLU A N 1
ATOM 861 C CA . GLU A 1 103 ? 18.050 -12.839 -22.448 1.00 41.31 103 GLU A CA 1
ATOM 862 C C . GLU A 1 103 ? 18.543 -12.174 -23.755 1.00 41.31 103 GLU A C 1
ATOM 864 O O . GLU A 1 103 ? 19.141 -12.859 -24.579 1.00 41.31 103 GLU A O 1
ATOM 869 N N . GLU A 1 104 ? 18.425 -10.855 -23.957 1.00 46.59 104 GLU A N 1
ATOM 870 C CA . GLU A 1 104 ? 19.043 -10.183 -25.123 1.00 46.59 104 GLU A CA 1
ATOM 871 C C . GLU A 1 104 ? 19.802 -8.895 -24.754 1.00 46.59 104 GLU A C 1
ATOM 873 O O . GLU A 1 104 ? 19.388 -7.779 -25.061 1.00 46.59 104 GLU A O 1
ATOM 878 N N . ILE A 1 105 ? 20.992 -9.053 -24.163 1.00 43.62 105 ILE A N 1
ATOM 879 C CA . ILE A 1 105 ? 22.118 -8.127 -24.388 1.00 43.62 105 ILE A CA 1
ATOM 880 C C . ILE A 1 105 ? 23.383 -8.957 -24.643 1.00 43.62 105 ILE A C 1
ATOM 882 O O . ILE A 1 105 ? 24.311 -8.963 -23.845 1.00 43.62 105 ILE A O 1
ATOM 886 N N . ASP A 1 106 ? 23.420 -9.635 -25.786 1.00 37.59 106 ASP A N 1
ATOM 887 C CA . ASP A 1 106 ? 24.668 -9.968 -26.478 1.00 37.59 106 ASP A CA 1
ATOM 888 C C . ASP A 1 106 ? 24.594 -9.342 -27.874 1.00 37.59 106 ASP A C 1
ATOM 890 O O . ASP A 1 106 ? 24.222 -9.961 -28.866 1.00 37.59 106 ASP A O 1
ATOM 894 N N . CYS A 1 107 ? 24.914 -8.049 -27.953 1.00 35.44 107 CYS A N 1
ATOM 895 C CA . CYS A 1 107 ? 25.325 -7.447 -29.217 1.00 35.44 107 CYS A CA 1
ATOM 896 C C . CYS A 1 107 ? 26.850 -7.514 -29.293 1.00 35.44 107 CYS A C 1
ATOM 898 O O . CYS A 1 107 ? 27.556 -6.548 -28.993 1.00 35.44 107 CYS A O 1
ATOM 900 N N . GLU A 1 108 ? 27.346 -8.676 -29.714 1.00 35.66 108 GLU A N 1
ATOM 901 C CA . GLU A 1 108 ? 28.646 -8.795 -30.364 1.00 35.66 108 GLU A CA 1
ATOM 902 C C . GLU A 1 108 ? 28.717 -7.764 -31.503 1.00 35.66 108 GLU A C 1
ATOM 904 O O . GLU A 1 108 ? 27.963 -7.819 -32.473 1.00 35.66 108 GLU A O 1
ATOM 909 N N . THR A 1 109 ? 29.628 -6.798 -31.397 1.00 33.62 109 THR A N 1
ATOM 910 C CA . THR A 1 109 ? 30.040 -5.977 -32.543 1.00 33.62 109 THR A CA 1
ATOM 911 C C . THR A 1 109 ? 31.372 -6.495 -33.059 1.00 33.62 109 THR A C 1
ATOM 913 O O . THR A 1 109 ? 32.413 -5.855 -32.942 1.00 33.62 109 THR A O 1
ATOM 916 N N . GLU A 1 110 ? 31.334 -7.674 -33.677 1.00 37.75 110 GLU A N 1
ATOM 917 C CA . GLU A 1 110 ? 32.307 -8.005 -34.710 1.00 37.75 110 GLU A CA 1
ATOM 918 C C . GLU A 1 110 ? 31.826 -7.430 -36.047 1.00 37.75 110 GLU A C 1
ATOM 920 O O . GLU A 1 110 ? 31.040 -8.034 -36.768 1.00 37.75 110 GLU A O 1
ATOM 925 N N . THR A 1 111 ? 32.362 -6.273 -36.433 1.00 34.78 111 THR A N 1
ATOM 926 C CA . THR A 1 111 ? 32.567 -5.984 -37.858 1.00 34.78 111 THR A CA 1
ATOM 927 C C . THR A 1 111 ? 33.997 -5.515 -38.071 1.00 34.78 111 THR A C 1
ATOM 929 O O . THR A 1 111 ? 34.316 -4.329 -38.004 1.00 34.78 111 THR A O 1
ATOM 932 N N . ASN A 1 112 ? 34.871 -6.481 -38.351 1.00 38.34 112 ASN A N 1
ATOM 933 C CA . ASN A 1 112 ? 36.131 -6.250 -39.044 1.00 38.34 112 ASN A CA 1
ATOM 934 C C . ASN A 1 112 ? 35.851 -5.756 -40.471 1.00 38.34 112 ASN A C 1
ATOM 936 O O . ASN A 1 112 ? 35.376 -6.529 -41.299 1.00 38.34 112 ASN A O 1
ATOM 940 N N . THR A 1 113 ? 36.200 -4.505 -40.780 1.00 39.09 113 THR A N 1
ATOM 941 C CA . THR A 1 113 ? 36.821 -4.049 -42.049 1.00 39.09 113 THR A CA 1
ATOM 942 C C . THR A 1 113 ? 37.087 -2.545 -41.919 1.00 39.09 113 THR A C 1
ATOM 944 O O . THR A 1 113 ? 36.170 -1.740 -41.851 1.00 39.09 113 THR A O 1
ATOM 947 N N . THR A 1 114 ? 38.330 -2.077 -41.818 1.00 40.53 114 THR A N 1
ATOM 948 C CA . THR A 1 114 ? 39.130 -1.748 -43.006 1.00 40.53 114 THR A CA 1
ATOM 949 C C . THR A 1 114 ? 40.582 -1.501 -42.587 1.00 40.53 114 THR A C 1
ATOM 951 O O . THR A 1 114 ? 40.870 -0.583 -41.823 1.00 40.53 114 THR A O 1
ATOM 954 N N . LYS A 1 115 ? 41.501 -2.309 -43.128 1.00 43.91 115 LYS A N 1
ATOM 955 C CA . LYS A 1 115 ? 42.868 -1.874 -43.420 1.00 43.91 115 LYS A CA 1
ATOM 956 C C . LYS A 1 115 ? 42.836 -1.162 -44.771 1.00 43.91 115 LYS A C 1
ATOM 958 O O . LYS A 1 115 ? 42.590 -1.822 -45.779 1.00 43.91 115 LYS A O 1
ATOM 963 N N . MET A 1 116 ? 43.124 0.133 -44.770 1.00 36.25 116 MET A N 1
ATOM 964 C CA . MET A 1 116 ? 44.021 0.796 -45.720 1.00 36.25 116 MET A CA 1
ATOM 965 C C . MET A 1 116 ? 44.482 2.114 -45.112 1.00 36.25 116 MET A C 1
ATOM 967 O O . MET A 1 116 ? 43.606 2.853 -44.616 1.00 36.25 116 MET A O 1
#

InterPro domains:
  IPR004046 Glutathione S-transferase, C-terminal [PF00043] (18-72)
  IPR010987 Glutathione S-transferase, C-terminal-like [PS50405] (1-97)
  IPR036282 Glutathione S-transferase, C-terminal domain superfamily [SSF47616] (16-89)

Sequence (116 aa):
MIFRGEPPDPLKESSYKNSLMSLEHSLEMNPYAAGKHLTLADFSIVANISLAEAYNYNFKHFPNIMSWLRRLKSELPFYREINEIPLMQFKFWYRPFMELDDEEIDCETETNTTKM

Foldseek 3Di:
DVLPLDPDDVVVVVVVVVVLVLQLVCLVQELASPHPDDDPVRVVVLLVVVLCVLVVNDCVVRVSVVVSNVCCVPVPPCCCVPRVVVSVVVCVVSVVVPVVVVPDDPPPPDDDDDDD

Radius of gyration: 20.12 Å; chains: 1; bounding box: 56×26×60 Å

Secondary structure (DSSP, 8-state):
-GGGTPPP-HHHHHHHHHHHHHHHHHHHH-SBTTBSS--HHHHHHHHHHHHHHHTT---TT-HHHHHHHHHHHHH-TTHIIIIIHHHHHHHHHHGGGTSTTSS-------------